Protein AF-A0AAD5U3C2-F1 (afdb_monomer)

Nearest PDB structures (foldseek):
  4gh2-assembly1_A  TM=7.443E-01  e=6.206E-03  Homo sapiens
  4ftt-assembly1_A  TM=7.473E-01  e=1.023E-02  Homo sapiens
  4jik-assembly1_A  TM=7.761E-01  e=1.313E-02  Homo sapiens
  1zys-assembly1_A  TM=7.689E-01  e=1.487E-02  Homo sapiens
  4ft7-assembly1_A  TM=7.505E-01  e=1.487E-02  Homo sapiens

Structure (mmCIF, N/CA/C/O backbone):
data_AF-A0AAD5U3C2-F1
#
_entry.id   AF-A0AAD5U3C2-F1
#
loop_
_atom_site.group_PDB
_atom_site.id
_atom_site.type_symbol
_atom_site.label_atom_id
_atom_site.label_alt_id
_atom_site.label_comp_id
_atom_site.label_asym_id
_atom_site.label_entity_id
_atom_site.label_seq_id
_atom_site.pdbx_PDB_ins_code
_atom_site.Cartn_x
_atom_site.Cartn_y
_atom_site.Cartn_z
_atom_site.occupancy
_atom_site.B_iso_or_equiv
_atom_site.auth_seq_id
_atom_site.auth_comp_id
_atom_site.auth_asym_id
_atom_site.auth_atom_id
_atom_site.pdbx_PDB_model_num
ATOM 1 N N . MET A 1 1 ? -13.496 4.542 -10.504 1.00 46.91 1 MET A N 1
ATOM 2 C CA . MET A 1 1 ? -13.299 3.182 -11.057 1.00 46.91 1 MET A CA 1
ATOM 3 C C . MET A 1 1 ? -11.929 2.681 -10.628 1.00 46.91 1 MET A C 1
ATOM 5 O O . MET A 1 1 ? -10.951 3.378 -10.878 1.00 46.91 1 MET A O 1
ATOM 9 N N . ALA A 1 2 ? -11.864 1.534 -9.950 1.00 55.09 2 ALA A N 1
ATOM 10 C CA . ALA A 1 2 ? -10.606 0.865 -9.618 1.00 55.09 2 ALA A CA 1
ATOM 11 C C . ALA A 1 2 ? -10.005 0.200 -10.871 1.00 55.09 2 ALA A C 1
ATOM 13 O O . ALA A 1 2 ? -10.731 -0.127 -11.809 1.00 55.09 2 ALA A O 1
ATOM 14 N N . PHE A 1 3 ? -8.684 0.014 -10.904 1.00 62.28 3 PHE A N 1
ATOM 15 C CA . PHE A 1 3 ? -8.042 -0.804 -11.934 1.00 62.28 3 PHE A CA 1
ATOM 16 C C . PHE A 1 3 ? -8.496 -2.261 -11.787 1.00 62.28 3 PHE A C 1
ATOM 18 O O . PHE A 1 3 ? -8.267 -2.871 -10.750 1.00 62.28 3 PHE A O 1
ATOM 25 N N . CYS A 1 4 ? -9.100 -2.836 -12.830 1.00 67.94 4 CYS A N 1
ATOM 26 C CA . CYS A 1 4 ? -9.521 -4.245 -12.847 1.00 67.94 4 CYS A CA 1
ATOM 27 C C . CYS A 1 4 ? -8.383 -5.217 -13.214 1.00 67.94 4 CYS A C 1
ATOM 29 O O . CYS A 1 4 ? -8.637 -6.347 -13.620 1.00 67.94 4 CYS A O 1
ATOM 31 N N . THR A 1 5 ? -7.126 -4.784 -13.122 1.00 81.31 5 THR A N 1
ATOM 32 C CA . THR A 1 5 ? -5.958 -5.595 -13.479 1.00 81.31 5 THR A CA 1
ATOM 33 C C . THR A 1 5 ? -4.957 -5.596 -12.343 1.00 81.31 5 THR A C 1
ATOM 35 O O . THR A 1 5 ? -4.710 -4.553 -11.738 1.00 81.31 5 THR A O 1
ATOM 38 N N . LEU A 1 6 ? -4.330 -6.747 -12.105 1.00 86.12 6 LEU A N 1
ATOM 39 C CA . LEU A 1 6 ? -3.244 -6.856 -11.139 1.00 86.12 6 LEU A CA 1
ATOM 40 C C . LEU A 1 6 ? -2.093 -5.900 -11.514 1.00 86.12 6 LEU A C 1
ATOM 42 O O . LEU A 1 6 ? -1.701 -5.857 -12.689 1.00 86.12 6 LEU A O 1
ATOM 46 N N . PRO A 1 7 ? -1.543 -5.142 -10.546 1.00 87.94 7 PRO A N 1
ATOM 47 C CA . PRO A 1 7 ? -0.478 -4.179 -10.817 1.00 87.94 7 PRO A CA 1
ATOM 48 C C . PRO A 1 7 ? 0.819 -4.870 -11.271 1.00 87.94 7 PRO A C 1
ATOM 50 O O . PRO A 1 7 ? 1.522 -4.347 -12.131 1.00 87.94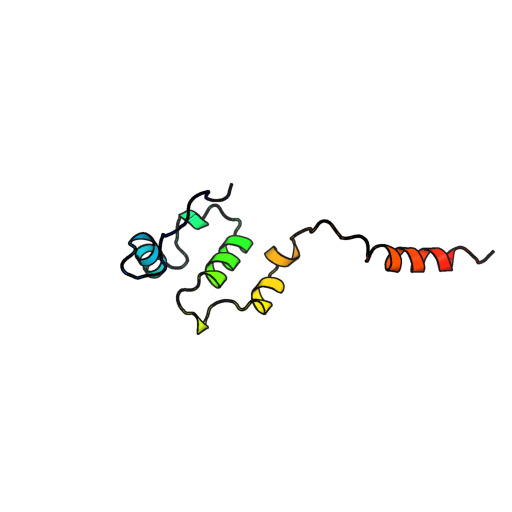 7 PRO A O 1
ATOM 53 N N . TRP A 1 8 ? 1.085 -6.087 -10.793 1.00 92.69 8 TRP A N 1
ATOM 54 C CA . TRP A 1 8 ? 2.161 -6.982 -11.236 1.00 92.69 8 TRP A CA 1
ATOM 55 C C . TRP A 1 8 ? 1.766 -8.443 -10.981 1.00 92.69 8 TRP A C 1
ATOM 57 O O . TRP A 1 8 ? 0.789 -8.707 -10.275 1.00 92.69 8 TRP A O 1
ATOM 67 N N . LYS A 1 9 ? 2.493 -9.392 -11.579 1.00 92.88 9 LYS A N 1
ATOM 68 C CA . LYS A 1 9 ? 2.236 -10.833 -11.434 1.00 92.88 9 LYS A CA 1
ATOM 69 C C . LYS A 1 9 ? 2.923 -11.402 -10.191 1.00 92.88 9 LYS A C 1
ATOM 71 O O . LYS A 1 9 ? 2.316 -12.208 -9.494 1.00 92.88 9 LYS A O 1
ATOM 76 N N . SER A 1 10 ? 4.160 -10.985 -9.922 1.00 94.81 10 SER A N 1
ATOM 77 C CA . SER A 1 10 ? 4.919 -11.351 -8.715 1.00 94.81 10 SER A CA 1
ATOM 78 C C . SER A 1 10 ? 5.648 -10.131 -8.153 1.00 94.81 10 SER A C 1
ATOM 80 O O . SER A 1 10 ? 6.019 -9.229 -8.901 1.00 94.81 10 SER A O 1
ATOM 82 N N . ALA A 1 11 ? 5.845 -10.087 -6.834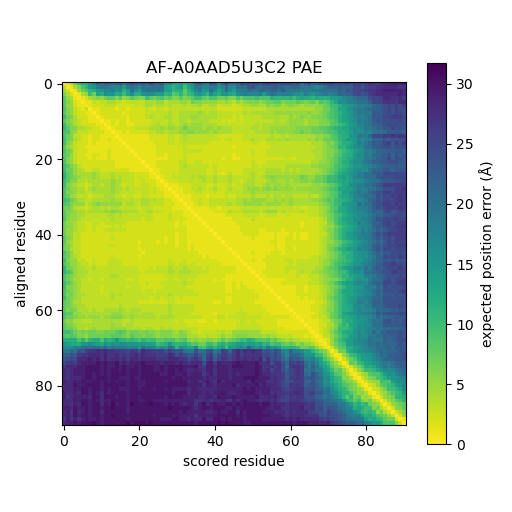 1.00 93.69 11 ALA A N 1
ATOM 83 C CA . ALA A 1 11 ? 6.595 -9.031 -6.147 1.00 93.69 11 ALA A CA 1
ATOM 84 C C . ALA A 1 11 ? 8.109 -9.321 -6.168 1.00 93.69 11 ALA A C 1
ATOM 86 O O . ALA A 1 11 ? 8.783 -9.308 -5.139 1.00 93.69 11 ALA A O 1
ATOM 87 N N . GLU A 1 12 ? 8.628 -9.624 -7.356 1.00 94.50 12 GLU A N 1
ATOM 88 C CA . GLU A 1 12 ? 10.029 -9.946 -7.619 1.00 94.50 12 GLU A CA 1
ATOM 89 C C . GLU A 1 12 ? 10.641 -8.912 -8.560 1.00 94.50 12 GLU A C 1
ATOM 91 O O . GLU A 1 12 ? 9.968 -8.376 -9.437 1.00 94.50 12 GLU A O 1
ATOM 96 N N . THR A 1 13 ? 11.945 -8.666 -8.439 1.00 90.88 13 THR A N 1
ATOM 97 C CA . THR A 1 13 ? 12.671 -7.726 -9.314 1.00 90.88 13 THR A CA 1
ATOM 98 C C . THR A 1 13 ? 12.722 -8.168 -10.782 1.00 90.88 13 THR A C 1
ATOM 100 O O . THR A 1 13 ? 13.008 -7.351 -11.658 1.00 90.88 13 THR A O 1
ATOM 103 N N . SER A 1 14 ? 12.432 -9.443 -11.051 1.00 95.50 14 SER A N 1
ATOM 104 C CA . SER A 1 14 ? 12.262 -10.021 -12.387 1.00 95.50 14 SER A CA 1
ATOM 105 C C . SER A 1 14 ? 10.980 -9.536 -13.080 1.00 95.50 14 SER A C 1
ATOM 107 O O . SER A 1 14 ? 10.941 -9.449 -14.310 1.00 95.50 14 SER A O 1
ATOM 109 N N . ASP A 1 15 ? 9.941 -9.178 -12.317 1.00 95.44 15 ASP A N 1
ATOM 110 C CA . ASP A 1 15 ? 8.702 -8.614 -12.845 1.00 95.44 15 ASP A CA 1
ATOM 111 C C . ASP A 1 15 ? 8.913 -7.127 -13.158 1.00 95.44 15 ASP A C 1
ATOM 113 O O . ASP A 1 15 ? 9.117 -6.291 -12.276 1.00 95.44 15 ASP A O 1
ATOM 117 N N . GLN A 1 16 ? 8.839 -6.780 -14.444 1.00 94.38 16 GLN A N 1
ATOM 118 C CA . GLN A 1 16 ? 9.071 -5.414 -14.921 1.00 94.38 16 GLN A CA 1
ATOM 119 C C . GLN A 1 16 ? 8.120 -4.391 -14.286 1.00 94.38 16 GLN A C 1
ATOM 121 O O . GLN A 1 16 ? 8.515 -3.246 -14.061 1.00 94.38 16 GLN A O 1
ATOM 126 N N . ARG A 1 17 ? 6.874 -4.779 -13.978 1.00 92.62 17 ARG A N 1
ATOM 127 C CA . ARG A 1 17 ? 5.889 -3.868 -13.383 1.00 92.62 17 ARG A CA 1
ATOM 128 C C . ARG A 1 17 ? 6.173 -3.638 -11.907 1.00 92.62 17 ARG A C 1
ATOM 130 O O . ARG A 1 17 ? 6.063 -2.499 -11.453 1.00 92.62 17 ARG A O 1
ATOM 137 N N . PHE A 1 18 ? 6.569 -4.683 -11.179 1.00 94.69 18 PHE A N 1
ATOM 138 C CA . PHE A 1 18 ? 6.983 -4.536 -9.784 1.00 94.69 18 PHE A CA 1
ATOM 139 C C . PHE A 1 18 ? 8.279 -3.732 -9.676 1.00 94.69 18 PHE A C 1
ATOM 141 O O . PHE A 1 18 ? 8.349 -2.792 -8.888 1.00 94.69 18 PHE A O 1
ATOM 148 N N . LYS A 1 19 ? 9.265 -4.015 -10.534 1.00 95.38 19 LYS A N 1
ATOM 149 C CA . LYS A 1 19 ? 10.502 -3.231 -10.616 1.00 95.38 19 LYS A CA 1
ATOM 150 C C . LYS A 1 19 ? 10.207 -1.747 -10.848 1.00 95.38 19 LYS A C 1
ATOM 152 O O . LYS A 1 19 ? 10.639 -0.911 -10.055 1.00 95.38 19 LYS A O 1
ATOM 157 N N . TYR A 1 20 ? 9.390 -1.427 -11.853 1.00 94.44 20 TYR A N 1
ATOM 158 C CA . TYR A 1 20 ? 8.977 -0.049 -12.124 1.00 94.44 20 TYR A CA 1
ATOM 159 C C . TYR A 1 20 ? 8.289 0.602 -10.915 1.00 94.44 20 TYR A C 1
ATOM 161 O O . TYR A 1 20 ? 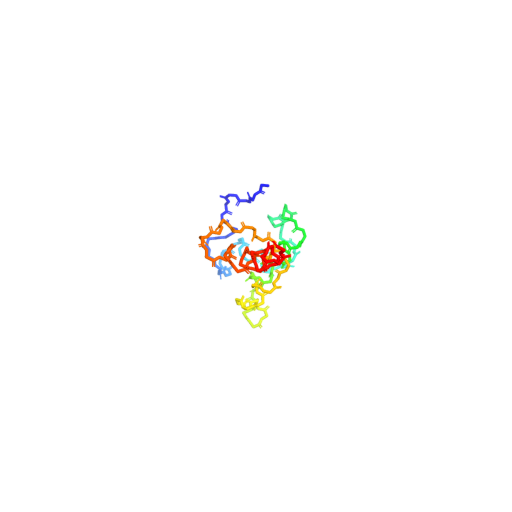8.577 1.754 -10.594 1.00 94.44 20 TYR A O 1
ATOM 169 N N . TYR A 1 21 ? 7.411 -0.129 -10.221 1.00 94.75 21 TYR A N 1
ATOM 170 C CA . TYR A 1 21 ? 6.763 0.350 -8.999 1.00 94.75 21 TYR A CA 1
ATOM 171 C C . TYR A 1 21 ? 7.776 0.682 -7.895 1.00 94.75 21 TYR A C 1
ATOM 173 O O 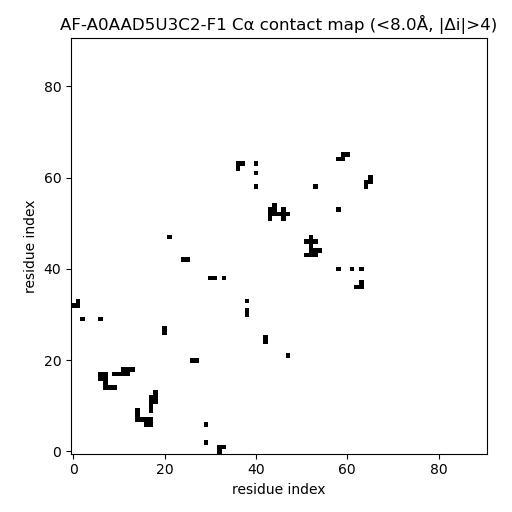. TYR A 1 21 ? 7.674 1.743 -7.281 1.00 94.75 21 TYR A O 1
ATOM 181 N N . THR A 1 22 ? 8.765 -0.186 -7.662 1.00 94.25 22 THR A N 1
ATOM 182 C CA . THR A 1 22 ? 9.796 0.046 -6.640 1.00 94.25 22 THR A CA 1
ATOM 183 C C . THR A 1 22 ? 10.706 1.230 -6.973 1.00 94.25 22 THR A C 1
ATOM 185 O O . THR A 1 22 ? 11.012 2.023 -6.086 1.00 94.25 22 THR A O 1
ATOM 188 N N . GLU A 1 23 ? 11.078 1.407 -8.243 1.00 94.56 23 GLU A N 1
ATOM 189 C CA . GLU A 1 23 ? 11.913 2.527 -8.707 1.00 94.56 23 GLU A CA 1
ATOM 190 C C . GLU A 1 23 ? 11.158 3.866 -8.687 1.00 94.56 23 GLU A C 1
ATOM 192 O O . GLU A 1 23 ? 11.754 4.922 -8.484 1.00 94.56 23 GLU A O 1
ATOM 197 N N . ASN A 1 24 ? 9.833 3.828 -8.858 1.00 93.50 24 ASN A N 1
ATOM 198 C CA . ASN A 1 24 ? 8.958 5.000 -8.913 1.00 93.50 24 ASN A CA 1
ATOM 199 C C . ASN A 1 24 ? 7.984 5.035 -7.729 1.00 93.50 24 ASN A C 1
ATOM 201 O O . ASN A 1 24 ? 6.822 5.427 -7.875 1.00 93.50 24 ASN A O 1
ATOM 205 N N . PHE A 1 25 ? 8.437 4.608 -6.547 1.00 91.44 25 PHE A N 1
ATOM 206 C CA . PHE A 1 25 ? 7.594 4.559 -5.355 1.00 91.44 25 PHE A CA 1
ATOM 207 C C . PHE A 1 25 ? 6.940 5.927 -5.084 1.00 91.44 25 PHE A C 1
ATOM 209 O O . PHE A 1 25 ? 7.576 6.976 -5.199 1.00 91.44 25 PHE A O 1
ATOM 216 N N . LYS A 1 26 ? 5.641 5.918 -4.753 1.00 89.06 26 LYS A N 1
ATOM 217 C CA . LYS A 1 26 ? 4.755 7.101 -4.631 1.00 89.06 26 LYS A CA 1
ATOM 218 C C . LYS A 1 26 ? 4.431 7.858 -5.931 1.00 89.06 26 LYS A C 1
ATOM 220 O O . LYS A 1 26 ? 3.677 8.827 -5.878 1.00 89.06 26 LYS A O 1
ATOM 225 N N . LYS A 1 27 ? 4.936 7.422 -7.087 1.00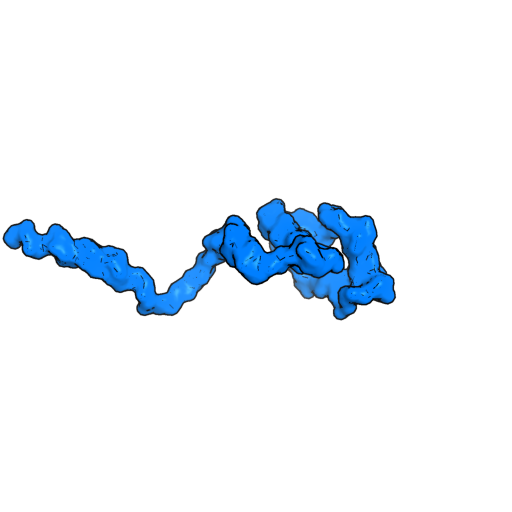 89.81 27 LYS A N 1
ATOM 226 C CA . LYS A 1 27 ? 4.667 8.003 -8.418 1.00 89.81 27 LYS A CA 1
ATOM 227 C C . LYS A 1 27 ? 4.201 6.936 -9.416 1.00 89.81 27 LYS A C 1
ATOM 229 O O . LYS A 1 27 ? 4.569 6.947 -10.587 1.00 89.81 27 LYS A O 1
ATOM 234 N N . TYR A 1 28 ? 3.414 5.977 -8.938 1.00 90.25 28 TYR A N 1
ATOM 235 C CA . TYR A 1 28 ? 2.914 4.871 -9.740 1.00 90.25 28 TYR A CA 1
ATOM 236 C C . TYR A 1 28 ? 1.540 5.211 -10.327 1.00 90.25 28 TYR A C 1
ATOM 238 O O . TYR A 1 28 ? 0.519 5.166 -9.636 1.00 90.25 28 TYR A O 1
ATOM 246 N N . TRP A 1 29 ? 1.531 5.518 -11.627 1.00 87.06 29 TRP A N 1
ATOM 247 C CA . TRP A 1 29 ? 0.363 6.018 -12.361 1.00 87.06 29 TRP A CA 1
ATOM 248 C C . TRP A 1 29 ? -0.934 5.194 -12.211 1.00 87.06 29 TRP A C 1
ATOM 250 O O . TRP A 1 29 ? -2.011 5.796 -12.205 1.00 87.06 29 TRP A O 1
ATOM 260 N N . PRO A 1 30 ? -0.919 3.854 -12.029 1.00 87.31 30 PRO A N 1
ATOM 261 C CA . PRO A 1 30 ? -2.158 3.101 -11.837 1.00 87.31 30 PRO A CA 1
ATOM 262 C C . PRO A 1 30 ? -2.901 3.461 -10.547 1.00 87.31 30 PRO A C 1
ATOM 264 O O . PRO A 1 30 ? -4.116 3.282 -10.467 1.00 87.31 30 PRO A O 1
ATOM 267 N N . LEU A 1 31 ? -2.205 3.999 -9.544 1.00 89.62 31 LEU A N 1
ATOM 268 C CA . LEU A 1 31 ? -2.815 4.422 -8.283 1.00 89.62 31 LEU A CA 1
ATOM 269 C C . LEU A 1 31 ? -3.286 5.880 -8.306 1.00 89.62 31 LEU A C 1
ATOM 271 O O . LEU A 1 31 ? -3.991 6.295 -7.390 1.00 89.62 31 LEU A O 1
ATOM 275 N N . ASP A 1 32 ? -2.971 6.654 -9.348 1.00 88.12 32 ASP A N 1
ATOM 276 C CA . ASP A 1 32 ? -3.319 8.082 -9.412 1.00 88.12 32 ASP A CA 1
ATOM 277 C C . ASP A 1 32 ? -4.816 8.349 -9.543 1.00 88.12 32 ASP A C 1
ATOM 279 O O . ASP A 1 32 ? -5.283 9.436 -9.217 1.00 88.12 32 ASP A O 1
ATOM 283 N N . ARG A 1 33 ? -5.584 7.346 -9.979 1.00 86.50 33 ARG A N 1
ATOM 284 C CA . ARG A 1 33 ? -7.049 7.426 -10.071 1.00 86.50 33 ARG A CA 1
ATOM 285 C C . ARG A 1 33 ? -7.750 7.234 -8.725 1.00 86.50 33 ARG A C 1
ATOM 287 O O . ARG A 1 33 ? -8.965 7.416 -8.649 1.00 86.50 33 ARG A O 1
ATOM 294 N N . LEU A 1 34 ? -7.028 6.803 -7.691 1.00 90.25 34 LEU A N 1
ATOM 295 C CA . LEU A 1 34 ? -7.577 6.645 -6.348 1.00 90.25 34 LEU A CA 1
ATOM 296 C C . LEU A 1 34 ? -7.718 8.015 -5.680 1.00 90.25 34 LEU A C 1
ATOM 298 O O . LEU A 1 34 ? -6.932 8.927 -5.940 1.00 90.25 34 LEU A O 1
ATOM 302 N N . ASN A 1 35 ? -8.698 8.152 -4.782 1.00 91.25 35 ASN A N 1
ATOM 303 C CA . ASN A 1 35 ? -8.779 9.355 -3.958 1.00 91.25 35 ASN A CA 1
ATOM 304 C C . ASN A 1 35 ? -7.481 9.510 -3.125 1.00 91.25 35 ASN A C 1
ATOM 306 O O . ASN A 1 35 ? -6.820 8.506 -2.839 1.00 91.25 35 ASN A O 1
ATOM 310 N N . PRO A 1 36 ? -7.083 10.734 -2.733 1.00 93.12 36 PRO A N 1
ATOM 311 C CA . PRO A 1 36 ? -5.789 10.957 -2.087 1.00 93.12 36 PRO A CA 1
ATOM 312 C C . PRO A 1 36 ? -5.567 10.158 -0.792 1.00 93.12 36 PRO A C 1
ATOM 314 O O . PRO A 1 36 ? -4.447 9.698 -0.553 1.00 93.12 36 PRO A O 1
ATOM 317 N N . ILE A 1 37 ? -6.617 9.963 0.012 1.00 93.38 37 ILE A N 1
ATOM 318 C CA . ILE A 1 37 ? -6.545 9.263 1.304 1.00 93.38 37 ILE A CA 1
ATOM 319 C C . ILE A 1 37 ? -6.301 7.766 1.070 1.00 93.38 37 ILE A C 1
ATOM 321 O O . ILE A 1 37 ? -5.320 7.206 1.563 1.00 93.38 37 ILE A O 1
ATOM 325 N N . LEU A 1 38 ? -7.112 7.137 0.217 1.00 93.50 38 LEU A N 1
ATOM 326 C CA . LEU A 1 38 ? -6.962 5.743 -0.194 1.00 93.50 38 LEU A CA 1
ATOM 327 C C . LEU A 1 38 ? -5.632 5.509 -0.911 1.00 93.50 38 LEU A C 1
ATOM 329 O O . LEU A 1 38 ? -4.947 4.533 -0.629 1.00 93.50 38 LEU A O 1
ATOM 333 N N . ARG A 1 39 ? -5.225 6.407 -1.813 1.00 94.38 39 ARG A N 1
ATOM 334 C CA . ARG A 1 39 ? -3.935 6.308 -2.510 1.00 94.38 39 ARG A CA 1
ATOM 335 C C . ARG A 1 39 ? -2.777 6.248 -1.516 1.00 94.38 39 ARG A C 1
ATOM 337 O O . ARG A 1 39 ? -1.885 5.416 -1.659 1.00 94.38 39 ARG A O 1
ATOM 344 N N . THR A 1 40 ? -2.814 7.106 -0.501 1.00 94.69 40 THR A N 1
ATOM 345 C CA . THR A 1 40 ? -1.805 7.137 0.565 1.00 94.69 40 THR A CA 1
ATOM 346 C C . THR A 1 40 ? -1.813 5.838 1.367 1.00 94.69 40 THR A C 1
ATOM 348 O O . THR A 1 40 ? -0.754 5.247 1.576 1.00 94.69 40 THR A O 1
ATOM 351 N N . LEU A 1 41 ? -2.995 5.341 1.746 1.00 96.06 41 LEU A N 1
ATOM 352 C CA . LEU A 1 41 ? -3.137 4.054 2.429 1.00 96.06 41 LEU A CA 1
ATOM 353 C C . LEU A 1 41 ? -2.556 2.897 1.599 1.00 96.06 41 LEU A C 1
ATOM 355 O O . LEU A 1 41 ? -1.771 2.108 2.120 1.00 96.06 41 LEU A O 1
ATOM 359 N N . ILE A 1 42 ? -2.873 2.822 0.304 1.00 95.50 42 ILE A N 1
ATOM 360 C CA . ILE A 1 42 ? -2.366 1.771 -0.589 1.00 95.50 42 ILE A CA 1
ATOM 361 C C . ILE A 1 42 ? -0.841 1.835 -0.725 1.00 95.50 42 ILE A C 1
ATOM 363 O O . ILE A 1 42 ? -0.199 0.789 -0.665 1.00 95.50 42 ILE A O 1
ATOM 367 N N . TYR A 1 43 ? -0.233 3.022 -0.832 1.00 96.12 43 TYR A N 1
ATOM 368 C CA . TYR A 1 43 ? 1.233 3.139 -0.841 1.00 96.12 43 TYR A CA 1
ATOM 369 C C . TYR A 1 43 ? 1.879 2.650 0.459 1.00 96.12 43 TYR A C 1
ATOM 371 O O . TYR A 1 43 ? 2.949 2.046 0.418 1.00 96.12 43 TYR A O 1
ATOM 379 N N . ASN A 1 44 ? 1.228 2.868 1.602 1.00 96.88 44 ASN A N 1
ATOM 380 C CA . ASN A 1 44 ? 1.718 2.378 2.888 1.00 96.88 44 ASN A CA 1
ATOM 381 C C . ASN A 1 44 ? 1.571 0.852 3.031 1.00 96.88 44 ASN A C 1
ATOM 383 O O . ASN A 1 44 ? 2.430 0.201 3.629 1.00 96.88 44 ASN A O 1
ATOM 387 N N . ILE A 1 45 ? 0.509 0.267 2.467 1.00 96.38 45 ILE A N 1
ATOM 388 C CA . ILE A 1 45 ? 0.292 -1.190 2.422 1.00 96.38 45 ILE A CA 1
ATOM 389 C C . ILE A 1 45 ? 1.287 -1.860 1.469 1.00 96.38 45 ILE A C 1
ATOM 391 O O . ILE A 1 45 ? 1.854 -2.904 1.783 1.00 96.38 45 ILE A O 1
ATOM 395 N N . LEU A 1 46 ? 1.524 -1.255 0.309 1.00 95.25 46 LEU A N 1
ATOM 396 C CA . LEU A 1 46 ? 2.422 -1.768 -0.721 1.00 95.25 46 LEU A CA 1
ATOM 397 C C . LEU A 1 46 ? 3.857 -1.243 -0.560 1.00 95.25 46 LEU A C 1
ATOM 399 O O . LEU A 1 46 ? 4.604 -1.224 -1.539 1.00 95.25 46 LEU A O 1
ATOM 403 N N . ASN A 1 47 ? 4.263 -0.801 0.637 1.00 95.81 47 ASN A N 1
ATOM 404 C CA . ASN A 1 47 ? 5.633 -0.341 0.864 1.00 95.81 47 ASN A CA 1
ATOM 405 C C . ASN A 1 47 ? 6.622 -1.493 0.549 1.00 95.81 47 ASN A C 1
ATOM 407 O O . ASN A 1 47 ? 6.473 -2.593 1.114 1.00 95.81 47 ASN A O 1
ATOM 411 N N . PRO A 1 48 ? 7.602 -1.281 -0.358 1.00 93.50 48 PRO A N 1
ATOM 412 C CA . PRO A 1 48 ? 8.623 -2.277 -0.672 1.00 93.50 48 PRO A CA 1
ATOM 413 C C . PRO A 1 48 ? 9.450 -2.684 0.551 1.00 93.50 48 PRO A C 1
ATOM 415 O O . PRO A 1 48 ? 9.823 -3.850 0.663 1.00 93.50 48 PRO A O 1
ATOM 418 N N . ASN A 1 49 ? 9.690 -1.756 1.484 1.00 94.19 49 ASN A N 1
ATOM 419 C CA . ASN A 1 49 ? 10.342 -2.051 2.753 1.00 94.19 49 ASN A CA 1
ATOM 420 C C . ASN A 1 49 ? 9.311 -2.624 3.749 1.00 94.19 49 ASN A C 1
ATOM 422 O O . ASN A 1 49 ? 8.418 -1.894 4.188 1.00 94.19 49 ASN A O 1
ATOM 426 N N . PRO A 1 50 ? 9.412 -3.906 4.153 1.00 94.00 50 PRO A N 1
ATOM 427 C CA . PRO A 1 50 ? 8.462 -4.507 5.086 1.00 94.00 50 PRO A CA 1
ATOM 428 C C . PRO A 1 50 ? 8.496 -3.866 6.481 1.00 94.00 50 PRO A C 1
ATOM 430 O O . PRO A 1 50 ? 7.467 -3.860 7.148 1.00 94.0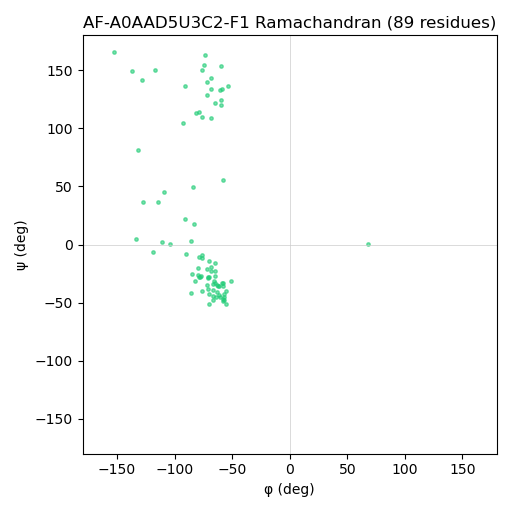0 50 PRO A O 1
ATOM 433 N N . GLY A 1 51 ? 9.629 -3.297 6.912 1.00 97.12 51 GLY A N 1
ATOM 434 C CA . GLY A 1 51 ? 9.744 -2.617 8.211 1.00 97.12 51 GLY A CA 1
ATOM 435 C C . GLY A 1 51 ? 9.005 -1.277 8.273 1.00 97.12 51 GLY A C 1
ATOM 436 O O . GLY A 1 51 ? 8.647 -0.817 9.352 1.00 97.12 51 GLY A O 1
ATOM 437 N N . GLU A 1 52 ? 8.735 -0.675 7.115 1.00 95.94 52 GLU A N 1
ATOM 438 C CA . GLU A 1 52 ? 7.967 0.568 6.975 1.00 95.94 52 GLU A CA 1
ATOM 439 C C . GLU A 1 52 ? 6.540 0.322 6.464 1.00 95.94 52 GLU A C 1
ATOM 441 O O . GLU A 1 52 ? 5.770 1.263 6.242 1.00 95.94 52 GLU A O 1
ATOM 446 N N . ARG A 1 53 ? 6.177 -0.943 6.230 1.00 97.06 53 ARG A N 1
ATOM 447 C CA . ARG A 1 53 ? 4.844 -1.317 5.771 1.00 97.06 53 ARG A CA 1
ATOM 448 C C . ARG A 1 53 ? 3.844 -1.142 6.902 1.00 97.06 53 ARG A C 1
ATOM 450 O O . ARG A 1 53 ? 4.108 -1.489 8.052 1.00 97.06 53 ARG A O 1
ATOM 457 N N . PHE A 1 54 ? 2.662 -0.634 6.570 1.00 97.69 54 PHE A N 1
ATOM 458 C CA . PHE A 1 54 ? 1.598 -0.521 7.557 1.00 97.69 54 PHE A CA 1
ATOM 459 C C . PHE A 1 54 ? 1.208 -1.884 8.126 1.00 97.69 54 PHE A C 1
ATOM 461 O O . PHE A 1 54 ? 0.965 -2.847 7.398 1.00 97.69 54 PHE A O 1
ATOM 468 N N . THR A 1 55 ? 1.110 -1.931 9.453 1.00 97.69 55 THR A N 1
ATOM 469 C CA . THR A 1 55 ? 0.522 -3.061 10.165 1.00 97.69 55 THR A CA 1
ATOM 470 C C . THR A 1 55 ? -0.996 -3.045 10.004 1.00 97.69 55 THR A C 1
ATOM 472 O O . THR A 1 55 ? -1.593 -2.010 9.702 1.00 97.69 55 THR A O 1
ATOM 475 N N . ILE A 1 56 ? -1.644 -4.175 10.287 1.00 96.88 56 ILE A N 1
ATOM 476 C CA . ILE A 1 56 ? -3.112 -4.254 10.317 1.00 96.88 56 ILE A CA 1
ATOM 477 C C . ILE A 1 56 ? -3.712 -3.213 11.271 1.00 96.88 56 ILE A C 1
ATOM 479 O O . ILE A 1 56 ? -4.697 -2.566 10.924 1.00 96.88 56 ILE A O 1
ATOM 483 N N . LYS A 1 57 ? -3.084 -2.985 12.433 1.00 97.12 57 LYS A N 1
ATOM 484 C CA . LYS A 1 57 ? -3.516 -1.956 13.387 1.00 97.12 57 LYS A CA 1
ATOM 485 C C . LYS A 1 57 ? -3.533 -0.565 12.742 1.00 97.12 57 LYS A C 1
ATOM 487 O O . LYS A 1 57 ? -4.553 0.113 12.798 1.00 97.12 57 LYS A O 1
ATOM 492 N N . ASN A 1 58 ? -2.451 -0.188 12.057 1.00 96.62 58 ASN A N 1
ATOM 493 C CA . ASN A 1 58 ? -2.359 1.105 11.371 1.00 96.62 58 ASN A CA 1
ATOM 494 C C . ASN A 1 58 ? -3.405 1.243 10.251 1.00 96.62 58 ASN A C 1
ATOM 496 O O . ASN A 1 58 ? -3.905 2.338 10.010 1.00 96.62 58 ASN A O 1
ATOM 500 N N . ILE A 1 59 ? -3.729 0.145 9.555 1.00 96.50 59 ILE A N 1
ATOM 501 C CA . ILE A 1 59 ? -4.750 0.133 8.496 1.00 96.50 59 ILE A CA 1
ATOM 502 C C . ILE A 1 59 ? -6.137 0.396 9.087 1.00 96.50 59 ILE A C 1
ATOM 504 O O . ILE A 1 59 ? -6.846 1.256 8.579 1.00 96.50 59 ILE A O 1
ATOM 508 N N . ILE A 1 60 ? -6.507 -0.293 10.170 1.00 95.06 60 ILE A N 1
ATOM 509 C CA . ILE A 1 60 ? -7.817 -0.129 10.826 1.00 95.06 60 ILE A CA 1
ATOM 510 C C . ILE A 1 60 ? -7.971 1.279 11.419 1.00 95.06 60 ILE A C 1
ATOM 512 O O . ILE A 1 60 ? -9.062 1.846 11.446 1.00 95.06 60 ILE A O 1
ATOM 516 N N . GLU A 1 61 ? -6.872 1.869 11.888 1.00 94.88 61 GLU A N 1
ATOM 517 C CA . GLU A 1 61 ? -6.864 3.224 12.436 1.00 94.88 61 GLU A CA 1
ATOM 518 C C . GLU A 1 61 ? -6.920 4.325 11.359 1.00 94.88 61 GLU A C 1
ATOM 520 O O . GLU A 1 61 ? -7.182 5.483 11.703 1.00 94.88 61 GLU A O 1
ATOM 525 N N . ASN A 1 62 ? -6.725 3.987 10.080 1.00 95.56 62 ASN A N 1
ATOM 526 C CA . ASN A 1 62 ? -6.725 4.936 8.970 1.00 95.56 62 ASN A CA 1
ATOM 527 C C . ASN A 1 62 ? -8.118 5.533 8.703 1.00 95.56 62 ASN A C 1
ATOM 529 O O . ASN A 1 62 ? -9.132 4.840 8.772 1.00 95.56 62 ASN A O 1
ATOM 533 N N . GLU A 1 63 ? -8.153 6.815 8.337 1.00 93.38 63 GLU A N 1
ATOM 534 C CA . GLU A 1 63 ? -9.386 7.564 8.054 1.00 93.38 63 GLU A CA 1
ATOM 535 C C . GLU A 1 63 ? -10.230 6.909 6.961 1.00 93.38 63 GLU A C 1
ATOM 537 O O . GLU A 1 63 ? -11.410 6.653 7.177 1.00 93.38 63 GLU A O 1
ATOM 542 N N . TRP A 1 64 ? -9.612 6.526 5.837 1.00 94.44 64 TRP A N 1
ATOM 543 C CA . TRP A 1 64 ? -10.342 5.880 4.746 1.00 94.44 64 TRP A CA 1
ATOM 544 C C . TRP A 1 64 ? -10.973 4.553 5.180 1.00 94.44 64 TRP A C 1
ATOM 546 O O . TRP A 1 64 ? -12.067 4.215 4.740 1.00 94.44 64 TRP A O 1
ATOM 556 N N . PHE A 1 65 ? -10.300 3.799 6.056 1.00 93.81 65 PHE A N 1
ATOM 557 C CA . PHE A 1 65 ? -10.829 2.529 6.552 1.00 93.81 65 PHE A CA 1
ATOM 558 C C . PHE A 1 65 ? -12.014 2.738 7.504 1.00 93.81 65 PHE A C 1
ATOM 560 O O . PHE A 1 65 ? -12.991 1.995 7.448 1.00 93.81 65 PHE A O 1
ATOM 567 N N . LYS A 1 66 ? -11.960 3.769 8.353 1.00 91.62 66 LYS A N 1
ATOM 568 C CA . LYS A 1 66 ? -13.038 4.117 9.294 1.00 91.62 66 LYS A CA 1
ATOM 569 C C . LYS A 1 66 ? -14.300 4.645 8.611 1.00 91.62 66 LYS A C 1
ATOM 571 O O . LYS A 1 66 ? -15.376 4.555 9.191 1.00 91.62 66 LYS A O 1
ATOM 576 N N . GLU A 1 67 ? -14.180 5.176 7.398 1.00 90.38 67 GLU A N 1
ATOM 577 C CA . GLU A 1 67 ? -15.313 5.634 6.583 1.00 90.38 67 GLU A CA 1
ATOM 578 C C . GLU A 1 67 ? -16.097 4.486 5.927 1.00 90.38 67 GLU A C 1
ATOM 580 O O . GLU A 1 67 ? -17.168 4.715 5.359 1.00 90.38 67 GLU A O 1
ATOM 585 N N . ILE A 1 68 ? -15.596 3.245 5.986 1.00 88.00 68 ILE A N 1
ATOM 586 C CA . ILE A 1 68 ? -16.277 2.093 5.392 1.00 88.00 68 ILE A CA 1
ATOM 587 C C . ILE A 1 68 ? -17.562 1.805 6.174 1.00 88.00 68 ILE A C 1
ATOM 589 O O . ILE A 1 68 ? -17.543 1.290 7.291 1.00 88.00 68 ILE A O 1
ATOM 593 N N . ILE A 1 69 ? -18.701 2.091 5.544 1.00 81.94 69 ILE A N 1
ATOM 594 C CA . ILE A 1 69 ? -20.014 1.710 6.058 1.00 81.94 69 ILE A CA 1
ATOM 595 C C . ILE A 1 69 ? -20.209 0.220 5.790 1.00 81.94 69 ILE A C 1
ATOM 597 O O . ILE A 1 69 ? -20.388 -0.207 4.649 1.00 81.94 69 ILE A O 1
ATOM 601 N N . VAL A 1 70 ? -20.185 -0.575 6.853 1.00 80.25 70 VAL A N 1
ATOM 602 C CA . VAL A 1 70 ? -20.538 -1.993 6.797 1.00 80.25 70 VAL A CA 1
ATOM 603 C C . VAL A 1 70 ? -22.030 -2.158 7.087 1.00 80.25 70 VAL A C 1
ATOM 60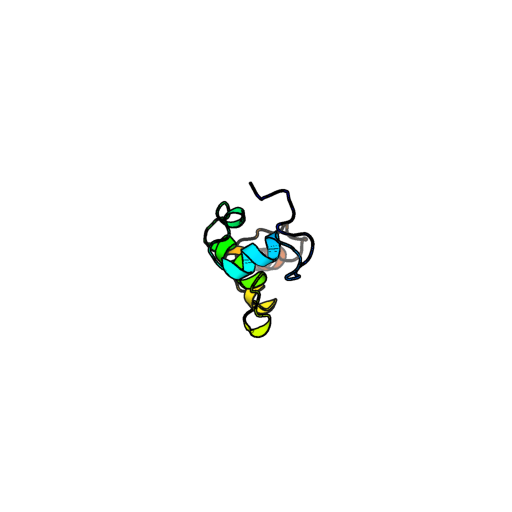5 O O . VAL A 1 70 ? -22.570 -1.522 7.998 1.00 80.25 70 VAL A O 1
ATOM 608 N N . CYS A 1 71 ? -22.717 -3.003 6.312 1.00 78.06 71 CYS A N 1
ATOM 609 C CA . CYS A 1 71 ? -24.065 -3.442 6.674 1.00 78.06 71 CYS A CA 1
ATOM 610 C C . CYS A 1 71 ? -23.955 -4.136 8.036 1.00 78.06 71 CYS A C 1
ATOM 612 O O . CYS A 1 71 ? -23.153 -5.052 8.195 1.00 78.06 71 CYS A O 1
ATOM 614 N N . HIS A 1 72 ? -24.661 -3.620 9.037 1.00 61.69 72 HIS A N 1
ATOM 615 C CA . HIS A 1 72 ? -24.593 -4.150 10.391 1.00 61.69 72 HIS A CA 1
ATOM 616 C C . HIS A 1 72 ? -25.314 -5.498 10.447 1.00 61.69 72 HIS A C 1
ATOM 618 O O . HIS A 1 72 ? -26.481 -5.570 10.071 1.00 61.69 72 HIS A O 1
ATOM 624 N N . ASP A 1 73 ? -24.649 -6.520 10.986 1.00 57.34 73 ASP A N 1
ATOM 625 C CA . ASP A 1 73 ? -25.359 -7.614 11.642 1.00 57.34 73 ASP A CA 1
ATOM 626 C C . ASP A 1 73 ? -25.989 -7.063 12.934 1.00 57.34 73 ASP A C 1
ATOM 628 O O . ASP A 1 73 ? -25.371 -6.314 13.699 1.00 57.34 73 ASP A O 1
ATOM 632 N N . GLU A 1 74 ? -27.254 -7.407 13.136 1.00 57.66 74 GLU A N 1
ATOM 633 C CA . GLU A 1 74 ? -28.254 -6.859 14.061 1.00 57.66 74 GLU A CA 1
ATOM 634 C C . GLU A 1 74 ? -27.915 -6.875 15.575 1.00 57.66 74 GLU A C 1
ATOM 636 O O . GLU A 1 74 ? -28.684 -7.406 16.368 1.00 57.66 74 GLU A O 1
ATOM 641 N N . THR A 1 75 ? -26.801 -6.305 16.056 1.00 54.25 75 THR A N 1
ATOM 642 C CA . THR A 1 75 ? -26.475 -6.407 17.507 1.00 54.25 75 THR A CA 1
ATOM 643 C C . THR A 1 75 ? -26.041 -5.132 18.229 1.00 54.25 75 THR A C 1
ATOM 645 O O . THR A 1 75 ? -25.765 -5.179 19.430 1.00 54.25 75 THR A O 1
ATOM 648 N N . LEU A 1 76 ? -26.051 -3.962 17.580 1.00 54.34 76 LEU A N 1
ATOM 649 C CA . LEU A 1 76 ? -25.755 -2.689 18.266 1.00 54.34 76 LEU A CA 1
ATOM 650 C C . LEU A 1 76 ? -26.893 -1.657 18.254 1.00 54.34 76 LEU A C 1
ATOM 652 O O . LEU A 1 76 ? -26.807 -0.678 18.996 1.00 54.34 76 LEU A O 1
ATOM 656 N N . SER A 1 77 ? -28.003 -1.899 17.546 1.00 50.03 77 SER A N 1
ATOM 657 C CA . SER A 1 77 ? -29.184 -1.016 17.599 1.00 50.03 77 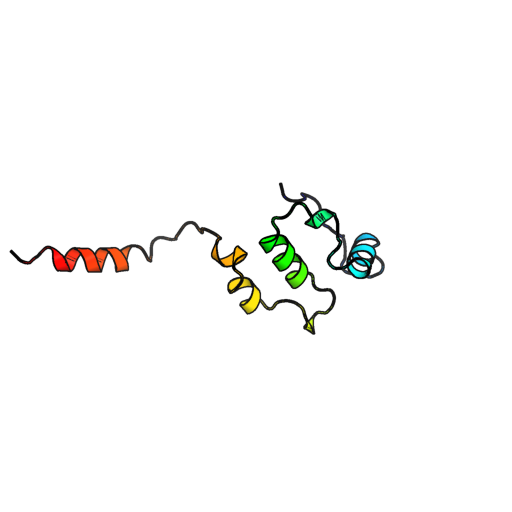SER A CA 1
ATOM 658 C C . SER A 1 77 ? -29.938 -1.068 18.933 1.00 50.03 77 SER A C 1
ATOM 660 O O . SER A 1 77 ? -30.747 -0.185 19.222 1.00 50.03 77 SER A O 1
ATOM 662 N N . ASP A 1 78 ? -29.677 -2.060 19.783 1.00 53.81 78 ASP A N 1
ATOM 663 C CA . ASP A 1 78 ? -30.464 -2.248 21.006 1.00 53.81 78 ASP A CA 1
ATOM 664 C C . ASP A 1 78 ? -29.980 -1.390 22.177 1.00 53.81 78 ASP A C 1
ATOM 666 O O . ASP A 1 78 ? -30.774 -1.002 23.038 1.00 53.81 78 ASP A O 1
ATOM 670 N N . LYS A 1 79 ? -28.699 -1.000 22.204 1.00 50.78 79 LYS A N 1
ATOM 671 C CA . LYS A 1 79 ? -28.153 -0.216 23.327 1.00 50.78 79 LYS A CA 1
ATOM 672 C C . LYS A 1 79 ? -28.492 1.273 23.247 1.00 50.78 79 LYS A C 1
ATOM 674 O O . LYS A 1 79 ? -28.608 1.921 24.288 1.00 50.78 79 LYS A O 1
ATOM 679 N N . GLU A 1 80 ? -28.717 1.810 22.050 1.00 53.25 80 GLU A N 1
ATOM 680 C CA . GLU A 1 80 ? -29.177 3.195 21.879 1.00 53.25 80 GLU A CA 1
ATOM 681 C C . GLU A 1 80 ? -30.698 3.327 22.054 1.00 53.25 80 GLU A C 1
ATOM 683 O O . GLU A 1 80 ? -31.178 4.316 22.614 1.00 53.25 80 GLU A O 1
ATOM 688 N N . ASN A 1 81 ? -31.464 2.293 21.693 1.00 51.72 81 ASN A N 1
ATOM 689 C CA . ASN A 1 81 ? -32.916 2.273 21.884 1.00 51.72 81 ASN A CA 1
ATOM 690 C C . ASN A 1 81 ? -33.338 1.950 23.330 1.00 51.72 81 ASN A C 1
ATOM 692 O O . ASN A 1 81 ? -34.371 2.448 23.785 1.00 51.72 81 ASN A O 1
ATOM 696 N N . ALA A 1 82 ? -32.533 1.205 24.099 1.00 52.34 82 ALA A N 1
ATOM 697 C CA . ALA A 1 82 ? -32.801 0.945 25.518 1.00 52.34 82 ALA A CA 1
ATOM 698 C C . ALA A 1 82 ? -32.711 2.212 26.393 1.00 52.34 82 ALA A C 1
ATOM 700 O O . ALA A 1 82 ? -33.504 2.377 27.317 1.00 52.34 82 ALA A O 1
ATOM 701 N N . LYS A 1 83 ? -31.815 3.159 26.071 1.00 47.69 83 LYS A N 1
ATOM 702 C CA . LYS A 1 83 ? -31.715 4.438 26.802 1.00 47.69 83 LYS A CA 1
ATOM 703 C C . LYS A 1 83 ? -32.894 5.378 26.535 1.00 47.69 83 LYS A C 1
ATOM 705 O O . LYS A 1 83 ? -33.254 6.160 27.408 1.00 47.69 83 LYS A O 1
ATOM 710 N N . ARG A 1 84 ? -33.532 5.282 25.362 1.00 50.91 84 ARG A N 1
ATOM 711 C CA . ARG A 1 84 ? -34.723 6.084 25.026 1.00 50.91 84 ARG A CA 1
ATOM 712 C C . ARG A 1 84 ? -36.003 5.575 25.695 1.00 50.91 84 ARG A C 1
ATOM 714 O O . ARG A 1 84 ? -36.888 6.379 25.961 1.00 50.91 84 ARG A O 1
ATOM 721 N N . LYS A 1 85 ? -36.098 4.279 26.015 1.00 47.62 85 LYS A N 1
ATOM 722 C CA . LYS A 1 85 ? -37.297 3.694 26.647 1.00 47.62 85 LYS A CA 1
ATOM 723 C C . LYS A 1 85 ? -37.406 3.940 28.157 1.00 47.62 85 LYS A C 1
ATOM 725 O O . LYS A 1 85 ? -38.507 3.871 28.687 1.00 47.62 85 LYS A O 1
ATOM 730 N N . ILE A 1 86 ? -36.310 4.267 28.844 1.00 55.09 86 ILE A N 1
ATOM 731 C CA . ILE A 1 86 ? -36.339 4.532 30.296 1.00 55.09 86 ILE A CA 1
ATOM 732 C C . ILE A 1 86 ? -36.889 5.940 30.602 1.00 55.09 86 ILE A C 1
ATOM 734 O O . ILE A 1 86 ? -37.546 6.134 31.618 1.00 55.09 86 ILE A O 1
ATOM 738 N N . ASN A 1 87 ? -36.725 6.904 29.688 1.00 47.88 87 ASN A N 1
ATOM 739 C CA . ASN A 1 87 ? -37.119 8.302 29.916 1.00 47.88 87 ASN A CA 1
ATOM 740 C C . ASN A 1 87 ? -38.589 8.629 29.590 1.00 47.88 87 ASN A C 1
ATOM 742 O O . ASN A 1 87 ? -38.971 9.790 29.696 1.00 47.88 87 ASN A O 1
ATOM 746 N N . HIS A 1 88 ? -39.411 7.650 29.190 1.00 48.53 88 HIS A N 1
ATOM 747 C CA . HIS A 1 88 ? -40.822 7.890 28.847 1.00 48.53 88 HIS A CA 1
ATOM 748 C C . HIS A 1 88 ? -41.834 7.291 29.846 1.00 48.53 88 HIS A C 1
ATOM 750 O O . HIS A 1 88 ? -43.033 7.455 29.650 1.00 48.53 88 HIS A O 1
ATOM 756 N N . ASN A 1 89 ? -41.376 6.662 30.938 1.00 48.56 89 ASN A N 1
ATOM 757 C CA . ASN A 1 89 ? -42.236 6.105 31.999 1.00 48.56 89 ASN A CA 1
ATOM 758 C C . ASN A 1 89 ? -42.160 6.910 33.314 1.00 48.56 89 ASN A C 1
ATOM 760 O O . ASN A 1 89 ? -42.045 6.359 34.409 1.00 48.56 89 ASN A O 1
ATOM 764 N N . HIS A 1 90 ? -42.222 8.237 33.203 1.00 47.22 90 HIS A N 1
ATOM 765 C CA . HIS A 1 90 ? -42.552 9.112 34.328 1.00 47.22 90 HIS A CA 1
ATOM 766 C C . HIS A 1 90 ? -43.617 10.120 33.890 1.00 47.22 90 HIS A C 1
ATOM 768 O O . HIS A 1 90 ? -43.299 11.233 33.4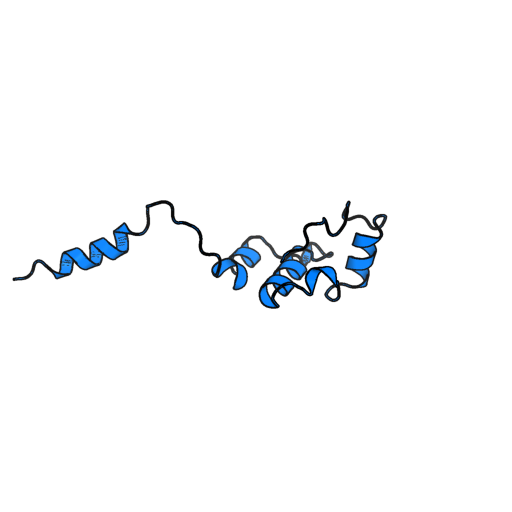77 1.00 47.22 90 HIS A O 1
ATOM 774 N N . ASN A 1 91 ? -44.873 9.665 33.898 1.00 39.31 91 ASN A N 1
ATOM 775 C CA . ASN A 1 91 ? -46.049 10.424 34.331 1.00 39.31 91 ASN A CA 1
ATOM 776 C C . ASN A 1 91 ? -47.259 9.492 34.426 1.00 39.31 91 ASN A C 1
ATOM 778 O O . ASN A 1 91 ? -47.555 8.832 33.406 1.00 39.31 91 ASN A O 1
#

Secondary structure (DSSP, 8-state):
---SS-S-S-SSTTSHHHHHHHHTTT--GGGTTS-HHHHHHHHHHT-SSGGGSPPHHHHHHSHHHHT--PPPPSSSHHHHHHHHHHTT---

Solvent-accessible surface area (backbone atoms only — not comparable to full-atom values): 5896 Å² total; per-residue (Å²): 127,80,77,95,60,77,81,50,92,49,98,39,80,86,31,67,49,33,36,49,39,67,78,32,63,97,66,47,70,86,49,67,72,45,57,73,62,54,35,52,51,50,50,33,61,64,35,87,52,71,93,71,27,56,48,72,67,58,48,63,71,30,68,63,55,65,68,60,82,70,87,76,75,96,76,66,72,60,68,65,51,55,64,59,63,67,77,72,77,82,129

pLDDT: mean 82.09, std 18.28, range [39.31, 97.69]

Foldseek 3Di:
DAPPDDQWDDCDCVIPSNVVCQVQQPNRVNLPPPDPQVSVLVSLCPPNDPVSRDDPVNSCVGPVNVPDDDDDDPDPVVVVVVVVVVVPPDD

Radius of gyration: 21.25 Å; Cα contacts (8 Å, |Δi|>4): 50; chains: 1; bounding box: 59×22×49 Å

Sequence (91 aa):
MAFCTLPWKSAETSDQRFKYYTENFKKYWPLDRLNPILRTLIYNILNPNPGERFTIKNIIENEWFKEIIVCHDETLSDKENAKRKINHNHN

Organism: NCBI:txid447962

InterPro domains:
  IPR011009 Protein kinase-like domain superfamily [SSF56112] (1-70)

Mean predicted aligned error: 10.96 Å